Protein AF-A0A9N9T4J7-F1 (afdb_monomer)

Foldseek 3Di:
DDDDDPPPDDDWDDDPPDTDGDPDDPDPPDPPPDPDPDDDDPQQKFKKKKKFKAFQDPCLVVQLVVLCVVLVWDWPDKDWDQDPVDNRMIMIITITIGHPVSVVSSVVSNVVRTPDMDMDTPDPPPPPPPPPDPDPPDDDDDPDDDVPPPDDDD

Sequence (154 aa):
MSSGKPLLGLWLYRSGEDWSYKEDSPITLKTQTSSNEEHTKPEEKEKVSIIFSLKNQVGGLVRALQAFQDMGINVQRIESRPSETNENQADFIVDVESEPKKLEQLSILLKREVVTMVIGKYGTEESENDFPLPTPLSATASFGKLLSLLNVFI

Structure (mmCIF, N/CA/C/O backbone):
data_AF-A0A9N9T4J7-F1
#
_entry.id   AF-A0A9N9T4J7-F1
#
loop_
_atom_site.group_PDB
_atom_site.id
_atom_site.type_symbol
_atom_site.label_atom_id
_atom_site.label_alt_id
_atom_site.label_comp_id
_atom_site.label_asym_id
_atom_site.label_entity_id
_atom_site.label_seq_id
_atom_site.pdbx_PDB_ins_code
_atom_site.Cartn_x
_atom_site.Cartn_y
_atom_site.Cartn_z
_atom_site.occupancy
_atom_site.B_iso_or_equiv
_atom_site.auth_seq_id
_atom_site.auth_comp_id
_atom_site.auth_asym_id
_atom_site.auth_atom_id
_atom_site.pdbx_PDB_model_num
ATOM 1 N N . MET A 1 1 ? -38.902 -19.054 -10.050 1.00 39.28 1 MET A N 1
ATOM 2 C CA . MET A 1 1 ? -37.684 -19.249 -9.234 1.00 39.28 1 MET A CA 1
ATOM 3 C C . MET A 1 1 ? -36.517 -18.682 -10.030 1.00 39.28 1 MET A C 1
ATOM 5 O O . MET A 1 1 ? -35.956 -19.392 -10.848 1.00 39.28 1 MET A O 1
ATOM 9 N N . SER A 1 2 ? -36.245 -17.380 -9.911 1.00 36.38 2 SER A N 1
ATOM 10 C CA . SER A 1 2 ? -35.142 -16.732 -10.636 1.00 36.38 2 SER A CA 1
ATOM 11 C C . SER A 1 2 ? -34.011 -16.497 -9.643 1.00 36.38 2 SER A C 1
ATOM 13 O O . SER A 1 2 ? -34.142 -15.674 -8.741 1.00 36.38 2 SER A O 1
ATOM 15 N N . SER A 1 3 ? -32.957 -17.305 -9.737 1.00 52.47 3 SER A N 1
ATOM 16 C CA . SER A 1 3 ? -31.756 -17.164 -8.914 1.00 52.47 3 SER A CA 1
ATOM 17 C C . SER A 1 3 ? -30.895 -16.064 -9.533 1.00 52.47 3 SER A C 1
ATOM 19 O O . SER A 1 3 ? -30.198 -16.289 -10.520 1.00 52.47 3 SER A O 1
ATOM 21 N N . GLY A 1 4 ? -31.004 -14.850 -8.991 1.00 50.91 4 GLY A N 1
ATOM 22 C CA . GLY A 1 4 ? -30.115 -13.745 -9.331 1.00 50.91 4 GLY A CA 1
ATOM 23 C C . GLY A 1 4 ? -28.720 -14.035 -8.793 1.00 50.91 4 GLY A C 1
ATOM 24 O O . GLY A 1 4 ? -28.477 -13.889 -7.597 1.00 50.91 4 GLY A O 1
ATOM 25 N N . LYS A 1 5 ? -27.810 -14.472 -9.665 1.00 59.19 5 LYS A N 1
ATOM 26 C CA . LYS A 1 5 ? -26.387 -14.559 -9.337 1.00 59.19 5 LYS A CA 1
ATOM 27 C C . LYS A 1 5 ? -25.781 -13.153 -9.464 1.00 59.19 5 LYS A C 1
ATOM 29 O O . LYS A 1 5 ? -25.878 -12.572 -10.546 1.00 59.19 5 LYS A O 1
ATOM 34 N N . PRO A 1 6 ? -25.201 -12.577 -8.397 1.00 46.94 6 PRO A N 1
ATOM 35 C CA . PRO A 1 6 ? -24.516 -11.294 -8.487 1.00 46.94 6 PRO A CA 1
ATOM 36 C C . PRO A 1 6 ? -23.272 -11.431 -9.377 1.00 46.94 6 PRO A C 1
ATOM 38 O O . PRO A 1 6 ? -22.475 -12.351 -9.203 1.00 46.94 6 PRO A O 1
ATOM 41 N N . LEU A 1 7 ? -23.127 -10.517 -10.340 1.00 48.84 7 LEU A N 1
ATOM 42 C CA . LEU A 1 7 ? -22.018 -10.425 -11.297 1.00 48.84 7 LEU A CA 1
ATOM 43 C C . LEU A 1 7 ? -20.735 -9.925 -10.610 1.00 48.84 7 LEU A C 1
ATOM 45 O O . LEU 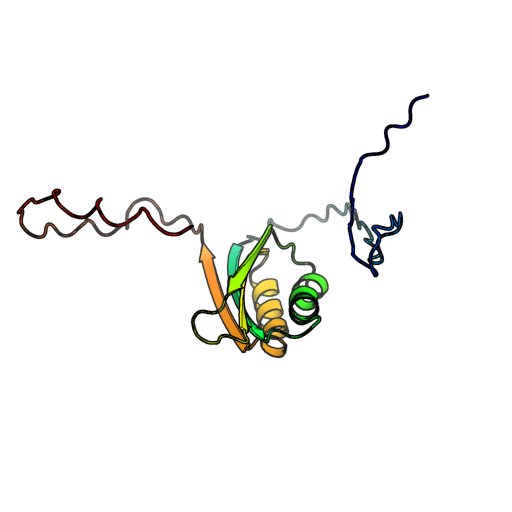A 1 7 ? -20.252 -8.828 -10.884 1.00 48.84 7 LEU A O 1
ATOM 49 N N . LEU A 1 8 ? -20.196 -10.705 -9.675 1.00 50.34 8 LEU A N 1
ATOM 50 C CA . LEU A 1 8 ? -18.890 -10.440 -9.083 1.00 50.34 8 LEU A CA 1
ATOM 51 C C . LEU A 1 8 ? -17.811 -11.178 -9.882 1.00 50.34 8 LEU A C 1
ATOM 53 O O . LEU A 1 8 ? -17.715 -12.398 -9.825 1.00 50.34 8 LEU A O 1
ATOM 57 N N . GLY A 1 9 ? -16.978 -10.403 -10.580 1.00 48.31 9 GLY A N 1
ATOM 58 C CA . GLY A 1 9 ? -15.627 -10.814 -10.968 1.00 48.31 9 GLY A CA 1
ATOM 59 C C . GLY A 1 9 ? -15.459 -11.324 -12.398 1.00 48.31 9 GLY A C 1
ATOM 60 O O . GLY A 1 9 ? -15.137 -12.489 -12.599 1.00 48.31 9 GLY A O 1
ATOM 61 N N . LEU A 1 10 ? -15.593 -10.442 -13.396 1.00 48.38 10 LEU A N 1
ATOM 62 C CA . LEU A 1 10 ? -15.086 -10.713 -14.745 1.00 48.38 10 LEU A CA 1
ATOM 63 C C . LEU A 1 10 ? -13.572 -10.443 -14.779 1.00 48.38 10 LEU A C 1
ATOM 65 O O . LEU A 1 10 ? -13.142 -9.292 -14.819 1.00 48.38 10 LEU A O 1
ATOM 69 N N . TRP A 1 11 ? -12.760 -11.498 -14.766 1.00 52.34 11 TRP A N 1
ATOM 70 C CA . TRP A 1 11 ? -11.318 -11.405 -14.996 1.00 52.34 11 TRP A CA 1
ATOM 71 C C . TRP A 1 11 ? -11.023 -11.744 -16.460 1.00 52.34 11 TRP A C 1
ATOM 73 O O . TRP A 1 11 ? -11.060 -12.910 -16.845 1.00 52.34 11 TRP A O 1
ATOM 83 N N . LEU A 1 12 ? -10.732 -10.739 -17.292 1.00 48.44 12 LEU A N 1
ATOM 84 C CA . LEU A 1 12 ? -10.160 -10.982 -18.619 1.00 48.44 12 LEU A CA 1
ATOM 85 C C . LEU A 1 12 ? -8.640 -11.129 -18.486 1.00 48.44 12 LEU A C 1
ATOM 87 O O . LEU A 1 12 ? -7.965 -10.210 -18.026 1.00 48.44 12 LEU A O 1
ATOM 91 N N . TYR A 1 13 ? -8.089 -12.254 -18.935 1.00 50.91 13 TYR A N 1
ATOM 92 C CA . TYR A 1 13 ? -6.650 -12.404 -19.137 1.00 50.91 13 TYR A CA 1
ATOM 93 C C . TYR A 1 13 ? -6.371 -12.922 -20.553 1.00 50.91 13 TYR A C 1
ATOM 95 O O . TYR A 1 13 ? -7.162 -13.671 -21.127 1.00 50.91 13 TYR A O 1
ATOM 103 N N . ARG A 1 14 ? -5.246 -12.495 -21.134 1.00 38.41 14 ARG A N 1
ATOM 104 C CA . ARG A 1 14 ? -4.842 -12.829 -22.505 1.00 38.41 14 ARG A CA 1
ATOM 105 C C . ARG A 1 14 ? -3.950 -14.069 -22.501 1.00 38.41 14 ARG A C 1
ATOM 107 O O . ARG A 1 14 ? -2.916 -14.078 -21.838 1.00 38.41 14 ARG A O 1
ATOM 114 N N . SER A 1 15 ? -4.320 -15.093 -23.265 1.00 42.47 15 SER A N 1
ATOM 115 C CA . SER A 1 15 ? -3.451 -16.230 -23.576 1.00 42.47 15 SER A CA 1
ATOM 116 C C . SER A 1 15 ? -3.491 -16.463 -25.086 1.00 42.47 15 SER A C 1
ATOM 118 O O . SER A 1 15 ? -4.457 -17.005 -25.606 1.00 42.47 15 SER A O 1
ATOM 120 N N . GLY A 1 16 ? -2.461 -15.988 -25.795 1.00 68.44 16 GLY A N 1
ATOM 121 C CA . GLY A 1 16 ? -2.377 -16.061 -27.260 1.00 68.44 16 GLY A CA 1
ATOM 122 C C . GLY A 1 16 ? -3.155 -14.964 -28.006 1.00 68.44 16 GLY A C 1
ATOM 123 O O . GLY A 1 16 ? -3.203 -13.808 -27.564 1.00 68.44 16 GLY A O 1
ATOM 124 N N . GLU A 1 17 ? -3.711 -15.333 -29.164 1.00 54.50 17 GLU A N 1
ATOM 125 C CA . GLU A 1 17 ? -4.467 -14.468 -30.089 1.00 54.50 17 GLU A CA 1
ATOM 126 C C . GLU A 1 17 ? -5.980 -14.395 -29.777 1.00 54.50 17 GLU A C 1
ATOM 128 O O . GLU A 1 17 ? -6.663 -13.550 -30.347 1.00 54.50 17 GLU A O 1
ATOM 133 N N . ASP A 1 18 ? -6.497 -15.209 -28.846 1.00 42.69 18 ASP A N 1
ATOM 134 C CA . ASP A 1 18 ? -7.933 -15.309 -28.542 1.00 42.69 18 ASP A CA 1
ATOM 135 C C . ASP A 1 18 ? -8.260 -15.018 -27.066 1.00 42.69 18 ASP A C 1
ATOM 137 O O . ASP A 1 18 ? -7.479 -15.281 -26.147 1.00 42.69 18 ASP A O 1
ATOM 141 N N . TRP A 1 19 ? -9.459 -14.481 -26.828 1.00 41.78 19 TRP A N 1
ATOM 142 C CA . TRP A 1 19 ? -9.999 -14.246 -25.487 1.00 41.78 19 TRP A CA 1
ATOM 143 C C . TRP A 1 19 ? -10.714 -15.504 -24.966 1.00 41.78 19 TRP A C 1
ATOM 145 O O . TRP A 1 19 ? -11.712 -15.929 -25.543 1.00 41.78 19 TRP A O 1
ATOM 155 N N . SER A 1 20 ? -10.250 -16.083 -23.851 1.00 49.72 20 SER A N 1
ATOM 156 C CA . SER A 1 20 ? -10.891 -17.243 -23.200 1.00 49.72 20 SER A CA 1
ATOM 157 C C . SER A 1 20 ? -11.496 -16.881 -21.838 1.00 49.72 20 SER A C 1
ATOM 159 O O . SER A 1 20 ? -10.810 -16.276 -21.014 1.00 49.72 20 SER A O 1
ATOM 161 N N . TYR A 1 21 ? -12.741 -17.295 -21.575 1.00 51.28 21 TYR A N 1
ATOM 162 C CA . TYR A 1 21 ? -13.404 -17.154 -20.272 1.00 51.28 21 TYR A CA 1
ATOM 163 C C . TYR A 1 21 ? -12.953 -18.267 -19.311 1.00 51.28 21 TYR A C 1
ATOM 165 O O . TYR A 1 21 ? -12.828 -19.424 -19.714 1.00 51.28 21 TYR A O 1
ATOM 173 N N . LYS A 1 22 ? -12.726 -17.947 -18.034 1.00 50.16 22 LYS A N 1
ATOM 174 C CA . LYS A 1 22 ? -12.639 -18.947 -16.959 1.00 50.16 22 LYS A CA 1
ATOM 175 C C . LYS A 1 22 ? -13.453 -18.472 -15.767 1.00 50.16 22 LYS A C 1
ATOM 177 O O . LYS A 1 22 ? -13.308 -17.334 -15.338 1.00 50.16 22 LYS A O 1
ATOM 182 N N . GLU A 1 23 ? -14.324 -19.351 -15.285 1.00 49.81 23 GLU A N 1
ATOM 183 C CA . GLU A 1 23 ? -15.287 -19.080 -14.210 1.00 49.81 23 GLU A CA 1
ATOM 184 C C . GLU A 1 23 ? -14.652 -19.068 -12.812 1.00 49.81 23 GLU A C 1
ATOM 186 O O . GLU A 1 23 ? -15.240 -18.517 -11.886 1.00 49.81 23 GLU A O 1
ATOM 191 N N . ASP A 1 24 ? -13.430 -19.589 -12.663 1.00 44.53 24 ASP A N 1
ATOM 192 C CA . ASP A 1 24 ? -12.807 -19.759 -11.353 1.00 44.53 24 ASP A CA 1
ATOM 193 C C . ASP A 1 24 ? -11.624 -18.807 -11.142 1.00 44.53 24 ASP A C 1
ATOM 195 O O . ASP A 1 24 ? -10.617 -18.835 -11.856 1.00 44.53 24 ASP A O 1
ATOM 199 N N . SER A 1 25 ? -11.747 -17.971 -10.109 1.00 46.94 25 SER A N 1
ATOM 200 C CA . SER A 1 25 ? -10.667 -17.124 -9.608 1.00 46.94 25 SER A CA 1
ATOM 201 C C . SER A 1 25 ? -9.581 -18.005 -8.964 1.00 46.94 25 SER A C 1
ATOM 203 O O . SER A 1 25 ? -9.898 -18.784 -8.064 1.00 46.94 25 SER A O 1
ATOM 205 N N . PRO A 1 26 ? -8.292 -17.890 -9.344 1.00 52.69 26 PRO A N 1
ATOM 206 C CA . PRO A 1 26 ? -7.211 -18.680 -8.739 1.00 52.69 26 PRO A CA 1
ATOM 207 C C . PRO A 1 26 ? -6.939 -18.318 -7.268 1.00 52.69 26 PRO A C 1
ATOM 209 O O . PRO A 1 26 ? -6.169 -18.997 -6.592 1.00 52.69 26 PRO A O 1
ATOM 212 N N . ILE A 1 27 ? -7.566 -17.256 -6.755 1.00 50.12 27 ILE A N 1
ATOM 213 C CA . ILE A 1 27 ? -7.436 -16.809 -5.371 1.00 50.12 27 ILE A CA 1
ATOM 214 C C . ILE A 1 27 ? -8.667 -17.287 -4.598 1.00 50.12 27 ILE A C 1
ATOM 216 O O . ILE A 1 27 ? -9.776 -16.795 -4.799 1.00 50.12 27 ILE A O 1
ATOM 220 N N . THR A 1 28 ? -8.471 -18.241 -3.685 1.00 42.34 28 THR A N 1
ATOM 221 C CA . THR A 1 28 ? -9.522 -18.674 -2.754 1.00 42.34 28 THR A CA 1
ATOM 222 C C . THR A 1 28 ? -9.781 -17.560 -1.734 1.00 42.34 28 THR A C 1
ATOM 224 O O . THR A 1 28 ? -9.105 -17.477 -0.709 1.00 42.34 28 THR A O 1
ATOM 227 N N . LEU A 1 29 ? -10.753 -16.685 -2.001 1.00 47.53 29 LEU A N 1
ATOM 228 C CA . LEU A 1 29 ? -11.251 -15.715 -1.023 1.00 47.53 29 LEU A CA 1
ATOM 229 C C . LEU A 1 29 ? -12.073 -16.457 0.042 1.00 47.53 29 LEU A C 1
ATOM 231 O O . LEU A 1 29 ? -13.251 -16.747 -0.149 1.00 47.53 29 LEU A O 1
ATOM 235 N N . LYS A 1 30 ? -11.451 -16.785 1.178 1.00 42.06 30 LYS A N 1
ATOM 236 C CA . LYS A 1 30 ? -12.189 -17.189 2.380 1.00 42.06 30 LYS A CA 1
ATOM 237 C C . LYS A 1 30 ? -12.791 -15.938 3.015 1.00 42.06 30 LYS A C 1
ATOM 239 O O . LYS A 1 30 ? -12.107 -15.219 3.736 1.00 42.06 30 LYS A O 1
ATOM 244 N N . 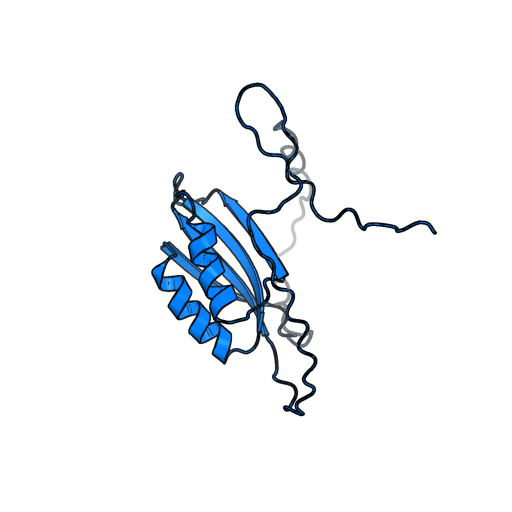THR A 1 31 ? -14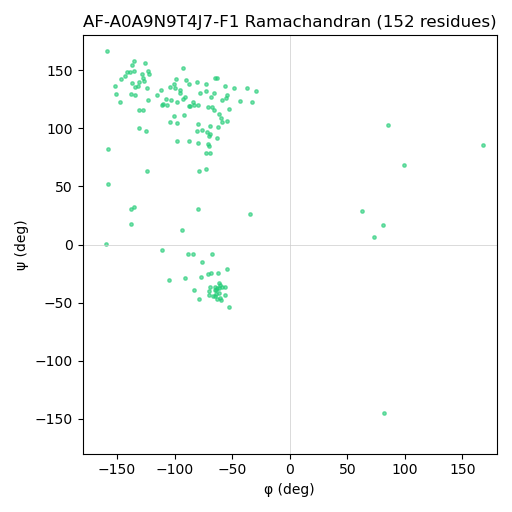.068 -15.681 2.754 1.00 39.22 31 THR A N 1
ATOM 245 C CA . THR A 1 31 ? -14.869 -14.729 3.530 1.00 39.22 31 THR A CA 1
ATOM 246 C C . THR A 1 31 ? -14.957 -15.231 4.971 1.00 39.22 31 THR A C 1
ATOM 248 O O . THR A 1 31 ? -15.717 -16.149 5.270 1.00 39.22 31 THR A O 1
ATOM 251 N N . GLN A 1 32 ? -14.160 -14.660 5.872 1.00 42.47 32 GLN A N 1
ATOM 252 C CA . GLN A 1 32 ? -14.367 -14.816 7.307 1.00 42.47 32 GLN A CA 1
ATOM 253 C C . GLN A 1 32 ? -15.330 -13.726 7.772 1.00 42.47 32 GLN A C 1
ATOM 255 O O . GLN A 1 32 ? -14.925 -12.630 8.148 1.00 42.47 32 GLN A O 1
ATOM 260 N N . THR A 1 33 ? -16.626 -14.024 7.729 1.00 41.31 33 THR A N 1
ATOM 261 C CA . THR A 1 33 ? -17.603 -13.318 8.560 1.00 41.31 33 THR A CA 1
ATOM 262 C C . THR A 1 33 ? -17.517 -13.930 9.953 1.00 41.31 33 THR A C 1
ATOM 264 O O . THR A 1 33 ? -18.210 -14.894 10.260 1.00 41.31 33 THR A O 1
ATOM 267 N N . SER A 1 34 ? -16.615 -13.411 10.781 1.00 38.94 34 SER A N 1
ATOM 268 C CA . SER A 1 34 ? -16.567 -13.740 12.205 1.00 38.94 34 SER A CA 1
ATOM 269 C C . SER A 1 34 ? -17.288 -12.635 12.965 1.00 38.94 34 SER A C 1
ATOM 271 O O . SER A 1 34 ? -16.687 -11.639 13.356 1.00 38.94 34 SER A O 1
ATOM 273 N N . SER A 1 35 ? -18.597 -12.799 13.144 1.00 41.31 35 SER A N 1
ATOM 274 C CA . SER A 1 35 ? -19.337 -12.095 14.187 1.00 41.31 35 SER A CA 1
ATOM 275 C C . SER A 1 35 ? -18.889 -12.656 15.537 1.00 41.31 35 SER A C 1
ATOM 277 O O . SER A 1 35 ? -19.391 -13.688 15.974 1.00 41.31 35 SER A O 1
ATOM 279 N N . ASN A 1 36 ? -17.920 -12.001 16.170 1.00 37.25 36 ASN A N 1
ATOM 280 C CA . ASN A 1 36 ? -17.692 -12.128 17.602 1.00 37.25 36 ASN A CA 1
ATOM 281 C C . ASN A 1 36 ? -17.744 -10.716 18.181 1.00 37.25 36 ASN A C 1
ATOM 283 O O . ASN A 1 36 ? -16.788 -9.950 18.087 1.00 37.25 36 ASN A O 1
ATOM 287 N N . GLU A 1 37 ? -18.908 -10.369 18.724 1.00 46.50 37 GLU A N 1
ATOM 288 C CA . GLU A 1 37 ? -19.056 -9.245 19.637 1.00 46.50 37 GLU A CA 1
ATOM 289 C C . GLU A 1 37 ? -18.379 -9.639 20.952 1.00 46.50 37 GLU A C 1
ATOM 291 O O . GLU A 1 37 ? -18.999 -10.194 21.856 1.00 46.50 37 GLU A O 1
ATOM 296 N N . GLU A 1 38 ? -17.073 -9.403 21.035 1.00 38.88 38 GLU A N 1
ATOM 297 C CA . GLU A 1 38 ? -16.379 -9.341 22.312 1.00 38.88 38 GLU A CA 1
ATOM 298 C C . GLU A 1 38 ? -16.252 -7.864 22.682 1.00 38.88 38 GLU A C 1
ATOM 300 O O . GLU A 1 38 ? -15.780 -7.038 21.903 1.00 38.88 38 GLU A O 1
ATOM 305 N N . HIS A 1 39 ? -16.780 -7.524 23.852 1.00 43.50 39 HIS A N 1
ATOM 306 C CA . HIS A 1 39 ? -16.888 -6.174 24.382 1.00 43.50 39 HIS A CA 1
ATOM 307 C C . HIS A 1 39 ? -15.490 -5.637 24.733 1.00 43.50 39 HIS A C 1
ATOM 309 O O . HIS A 1 39 ? -15.079 -5.648 25.892 1.00 43.50 39 HIS A O 1
ATOM 315 N N . THR A 1 40 ? -14.732 -5.193 23.733 1.00 44.91 40 THR A N 1
ATOM 316 C CA . THR A 1 40 ? -13.486 -4.452 23.920 1.00 44.91 40 THR A CA 1
ATOM 317 C C . THR A 1 40 ? -13.761 -2.964 23.737 1.00 44.91 40 THR A C 1
ATOM 319 O O . THR A 1 40 ? -14.491 -2.535 22.844 1.00 44.91 40 THR A O 1
ATOM 322 N N . LYS A 1 41 ? -13.219 -2.168 24.664 1.00 53.59 41 LYS A N 1
ATOM 323 C CA . LYS A 1 41 ? -13.168 -0.700 24.621 1.00 53.59 41 LYS A CA 1
ATOM 324 C C . LYS A 1 41 ? -12.921 -0.240 23.174 1.00 53.59 41 LYS A C 1
ATOM 326 O O . LYS A 1 41 ? -12.043 -0.838 22.559 1.00 53.59 41 LYS A O 1
ATOM 331 N N . PRO A 1 42 ? -13.635 0.772 22.637 1.00 57.31 42 PRO A N 1
ATOM 332 C CA . PRO A 1 42 ? -13.406 1.227 21.270 1.00 57.31 42 PRO A CA 1
ATOM 333 C C . PRO A 1 42 ? -11.928 1.577 21.126 1.00 57.31 42 PRO A C 1
ATOM 335 O O . PRO A 1 42 ? -11.446 2.537 21.726 1.00 57.31 42 PRO A O 1
ATOM 338 N N . GLU A 1 43 ? -11.190 0.717 20.431 1.00 64.62 43 GLU A N 1
ATOM 339 C CA . GLU A 1 43 ? -9.788 0.957 20.161 1.00 64.62 43 GLU A CA 1
ATOM 340 C C . GLU A 1 43 ? -9.742 2.095 19.150 1.00 64.62 43 GLU A C 1
ATOM 342 O O . GLU A 1 43 ? -10.325 1.995 18.068 1.00 64.62 43 GLU A O 1
ATOM 347 N N . GLU A 1 44 ? -9.128 3.209 19.542 1.00 82.50 44 GLU A N 1
ATOM 348 C CA . GLU A 1 44 ? -8.948 4.362 18.669 1.00 82.50 44 GLU A CA 1
ATOM 349 C C . GLU A 1 44 ? -8.126 3.916 17.456 1.00 82.50 44 GLU A C 1
ATOM 351 O O . GLU A 1 44 ? -6.942 3.581 17.560 1.00 82.50 44 GLU A O 1
ATOM 356 N N . LYS A 1 45 ? -8.795 3.835 16.303 1.00 88.44 45 LYS A N 1
ATOM 357 C CA . LYS A 1 45 ? -8.162 3.524 15.026 1.00 88.44 45 LYS A CA 1
ATOM 358 C C . LYS A 1 45 ? -7.665 4.813 14.401 1.00 88.44 45 LYS A C 1
ATOM 360 O O . LYS A 1 45 ? -8.362 5.824 14.397 1.00 88.44 45 LYS A O 1
ATOM 365 N N . GLU A 1 46 ? -6.470 4.757 13.837 1.00 91.00 46 GLU A N 1
ATOM 366 C CA . GLU A 1 46 ? -5.860 5.893 13.163 1.00 91.00 46 GLU A CA 1
ATOM 367 C C . GLU A 1 46 ? -5.947 5.706 11.653 1.00 91.00 46 GLU A C 1
ATOM 369 O O . GLU A 1 46 ? -5.644 4.626 11.139 1.00 91.00 46 GLU A O 1
ATOM 374 N N . LYS A 1 47 ? -6.321 6.774 10.943 1.00 93.62 47 LYS A N 1
ATOM 375 C CA . LYS A 1 47 ? -6.243 6.834 9.482 1.00 93.62 47 LYS A CA 1
ATOM 376 C C . LYS A 1 47 ? -4.830 7.216 9.072 1.00 93.62 47 LYS A C 1
ATOM 378 O O . LYS A 1 47 ? -4.310 8.269 9.451 1.00 93.62 47 LYS A O 1
ATOM 383 N N . VAL A 1 48 ? -4.199 6.331 8.315 1.00 95.19 48 VAL A N 1
ATOM 384 C CA . VAL A 1 48 ? -2.788 6.431 7.960 1.00 95.19 48 VAL A CA 1
ATOM 385 C C . VAL A 1 48 ? -2.613 6.159 6.477 1.00 95.19 48 VAL A C 1
ATOM 387 O O . VAL A 1 48 ? -3.175 5.208 5.942 1.00 95.19 48 VAL A O 1
ATOM 390 N N . SER A 1 49 ? -1.803 6.988 5.832 1.00 96.75 49 SER A N 1
ATOM 391 C CA . SER A 1 49 ? -1.323 6.782 4.474 1.00 96.75 49 SER A CA 1
ATOM 392 C C . SER A 1 49 ? 0.125 6.304 4.527 1.00 96.75 49 SER A C 1
ATOM 394 O O . SER A 1 49 ? 0.989 6.931 5.147 1.00 96.75 49 SER A O 1
ATOM 396 N N . ILE A 1 50 ? 0.388 5.161 3.909 1.00 96.75 50 ILE A N 1
ATOM 397 C CA . ILE A 1 50 ? 1.710 4.555 3.804 1.00 96.75 50 ILE A CA 1
ATOM 398 C C . ILE A 1 50 ? 2.142 4.671 2.350 1.00 96.75 50 ILE A C 1
ATOM 400 O O . ILE A 1 50 ? 1.484 4.140 1.458 1.00 96.75 50 ILE A O 1
ATOM 404 N N . ILE A 1 51 ? 3.264 5.340 2.117 1.00 96.88 51 ILE A N 1
ATOM 405 C CA . ILE A 1 51 ? 3.879 5.450 0.799 1.00 96.88 51 ILE A CA 1
ATOM 406 C C . ILE A 1 51 ? 5.125 4.577 0.791 1.00 96.88 51 ILE A C 1
ATOM 408 O O . ILE A 1 51 ? 5.988 4.743 1.652 1.00 96.88 51 ILE A O 1
ATOM 412 N N . PHE A 1 52 ? 5.244 3.652 -0.156 1.00 97.31 52 PHE A N 1
ATOM 413 C CA . PHE A 1 52 ? 6.442 2.828 -0.297 1.00 97.31 52 PHE A CA 1
ATOM 414 C C . PHE A 1 52 ? 6.816 2.587 -1.755 1.00 97.31 52 PHE A C 1
ATOM 416 O O . PHE A 1 52 ? 5.948 2.466 -2.618 1.00 97.31 52 PHE A O 1
ATOM 423 N N . SER A 1 53 ? 8.114 2.460 -2.020 1.00 97.12 53 SER A N 1
ATOM 424 C CA . SER A 1 53 ? 8.630 2.145 -3.353 1.00 97.12 53 SER A CA 1
ATOM 425 C C . SER A 1 53 ? 8.983 0.664 -3.465 1.00 97.12 53 SER A C 1
ATOM 427 O O . SER A 1 53 ? 9.608 0.080 -2.574 1.00 97.12 53 SER A O 1
ATOM 429 N N . LEU A 1 54 ? 8.633 0.053 -4.594 1.00 96.88 54 LEU A N 1
ATOM 430 C CA . LEU A 1 54 ? 9.004 -1.316 -4.951 1.00 96.88 54 LEU A CA 1
ATOM 431 C C . LEU A 1 54 ? 9.770 -1.333 -6.268 1.00 96.88 54 LEU A C 1
ATOM 433 O O . LEU A 1 54 ? 9.463 -0.583 -7.190 1.00 96.88 54 LEU A O 1
ATOM 437 N N . LYS A 1 55 ? 10.719 -2.264 -6.393 1.00 95.38 55 LYS A N 1
ATOM 438 C CA . LYS A 1 55 ? 11.297 -2.614 -7.696 1.00 95.38 55 LYS A CA 1
ATOM 439 C C . LYS A 1 55 ? 10.217 -3.228 -8.581 1.00 95.38 55 LYS A C 1
ATOM 441 O O . LYS A 1 55 ? 9.393 -4.010 -8.101 1.00 95.38 55 LYS A O 1
ATOM 446 N N . ASN A 1 56 ? 10.261 -2.928 -9.875 1.00 92.00 56 ASN A N 1
ATOM 447 C CA . ASN A 1 56 ? 9.360 -3.512 -10.858 1.00 92.00 56 ASN A CA 1
ATOM 448 C C . ASN A 1 56 ? 9.726 -4.983 -11.122 1.00 92.00 56 ASN A C 1
ATOM 450 O O . ASN A 1 56 ? 10.403 -5.326 -12.090 1.00 92.00 56 ASN A O 1
ATOM 454 N N . GLN A 1 57 ? 9.318 -5.854 -10.201 1.00 93.50 57 GLN A N 1
ATOM 455 C CA . GLN A 1 57 ? 9.514 -7.295 -10.264 1.00 93.50 57 GLN A CA 1
ATOM 456 C C . GLN A 1 57 ? 8.186 -8.018 -10.069 1.00 93.50 57 GLN A C 1
ATOM 458 O O . GLN A 1 57 ? 7.347 -7.617 -9.256 1.00 93.50 57 GLN A O 1
ATOM 463 N N . VAL A 1 58 ? 8.012 -9.126 -10.789 1.00 95.31 58 VAL A N 1
ATOM 464 C CA . VAL A 1 58 ? 6.798 -9.943 -10.708 1.00 95.31 58 VAL A CA 1
ATOM 465 C C . VAL A 1 58 ? 6.538 -10.350 -9.252 1.00 95.31 58 VAL A C 1
ATOM 467 O O . VAL A 1 58 ? 7.425 -10.818 -8.531 1.00 95.31 58 VAL A O 1
ATOM 470 N N . GLY A 1 59 ? 5.309 -10.108 -8.794 1.00 94.75 59 GLY A N 1
ATOM 471 C CA . GLY A 1 59 ? 4.878 -10.411 -7.429 1.00 94.75 59 GLY A CA 1
ATOM 472 C C . GLY A 1 59 ? 5.428 -9.483 -6.337 1.00 94.75 59 GLY A C 1
ATOM 473 O O . GLY A 1 59 ? 5.174 -9.756 -5.170 1.00 94.75 59 GLY A O 1
ATOM 4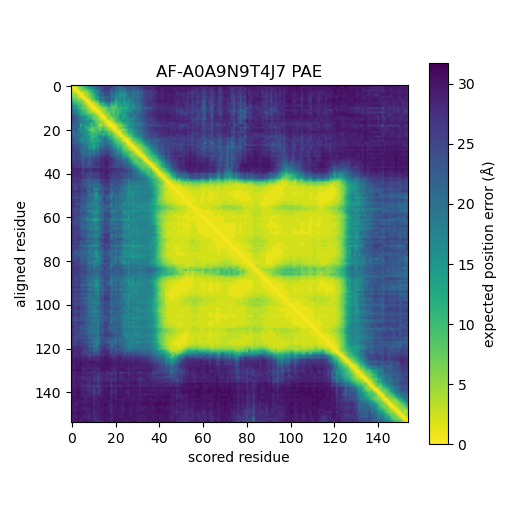74 N N . GLY A 1 60 ? 6.144 -8.399 -6.671 1.00 95.31 60 GLY A N 1
ATOM 475 C CA . GLY A 1 60 ? 6.595 -7.389 -5.698 1.00 95.31 60 GLY A CA 1
ATOM 476 C C . GLY A 1 60 ? 5.461 -6.852 -4.837 1.00 95.31 60 GLY A C 1
ATOM 477 O O . GLY A 1 60 ? 5.494 -6.966 -3.615 1.00 95.31 60 GLY A O 1
ATOM 478 N N . LEU A 1 61 ? 4.407 -6.364 -5.489 1.00 96.75 61 LEU A N 1
ATOM 479 C CA . LEU A 1 61 ? 3.246 -5.848 -4.775 1.00 96.75 61 LEU A CA 1
ATOM 480 C C . LEU A 1 61 ? 2.535 -6.929 -3.951 1.00 96.75 61 LEU A C 1
ATOM 482 O O . LEU A 1 61 ? 2.110 -6.662 -2.836 1.00 96.75 61 LEU A O 1
ATOM 486 N N . VAL A 1 62 ? 2.452 -8.160 -4.464 1.00 96.94 62 VAL A N 1
ATOM 487 C CA . VAL A 1 62 ? 1.824 -9.282 -3.746 1.00 96.94 62 VAL A CA 1
ATOM 488 C C . VAL A 1 62 ? 2.550 -9.559 -2.429 1.00 96.94 62 VAL A C 1
ATOM 490 O O . VAL A 1 62 ? 1.904 -9.675 -1.394 1.00 96.94 62 VAL A O 1
ATOM 493 N N . ARG A 1 63 ? 3.889 -9.605 -2.441 1.00 96.69 63 ARG A N 1
ATOM 494 C CA . ARG A 1 63 ? 4.680 -9.817 -1.219 1.00 96.69 63 ARG A CA 1
ATOM 495 C C . ARG A 1 63 ? 4.540 -8.663 -0.226 1.00 96.69 63 ARG A C 1
ATOM 497 O O . ARG A 1 63 ? 4.467 -8.916 0.971 1.00 96.69 63 ARG A O 1
ATOM 504 N N . ALA A 1 64 ? 4.444 -7.422 -0.705 1.00 97.00 64 ALA A N 1
ATOM 505 C CA . ALA A 1 64 ? 4.193 -6.275 0.165 1.00 97.00 64 ALA A CA 1
ATOM 506 C C . ALA A 1 64 ? 2.790 -6.342 0.796 1.00 97.00 64 ALA A C 1
ATOM 508 O O . ALA A 1 64 ? 2.644 -6.159 2.002 1.00 97.00 64 ALA A O 1
ATOM 509 N N . LEU A 1 65 ? 1.764 -6.675 0.006 1.00 97.31 65 LEU A N 1
ATOM 510 C CA . LEU A 1 65 ? 0.385 -6.801 0.488 1.00 97.31 65 LEU A CA 1
ATOM 511 C C . LEU A 1 65 ? 0.176 -7.988 1.433 1.00 97.31 65 LEU A C 1
ATOM 513 O O . LEU A 1 65 ? -0.697 -7.921 2.298 1.00 97.31 65 LEU A O 1
ATOM 517 N N . GLN A 1 66 ? 1.017 -9.022 1.349 1.00 97.19 66 GLN A N 1
ATOM 518 C CA . GLN A 1 66 ? 1.018 -10.123 2.312 1.00 97.19 66 GLN A CA 1
ATOM 519 C C . GLN A 1 66 ? 1.201 -9.619 3.750 1.00 97.19 66 GLN A C 1
ATOM 521 O O . GLN A 1 66 ? 0.539 -10.115 4.652 1.00 97.19 66 GLN A O 1
ATOM 526 N N . ALA A 1 67 ? 2.015 -8.579 3.968 1.00 96.69 67 ALA A N 1
ATOM 527 C CA . ALA A 1 67 ? 2.215 -8.007 5.299 1.00 96.69 67 ALA A CA 1
ATOM 528 C C . ALA A 1 67 ? 0.916 -7.444 5.904 1.00 96.69 67 ALA A C 1
ATOM 530 O O . ALA A 1 67 ? 0.675 -7.584 7.100 1.00 96.69 67 ALA A O 1
ATOM 531 N N . PHE A 1 68 ? 0.057 -6.838 5.080 1.00 97.12 68 PHE A N 1
ATOM 532 C CA . PHE A 1 68 ? -1.250 -6.343 5.518 1.00 97.12 68 PHE A CA 1
ATOM 533 C C . PHE A 1 68 ? -2.199 -7.503 5.826 1.00 97.12 68 PHE A C 1
ATOM 535 O O . PHE A 1 68 ? -2.908 -7.464 6.832 1.00 97.12 68 PHE A O 1
ATOM 542 N N . GLN A 1 69 ? -2.168 -8.555 5.001 1.00 95.94 69 GLN A N 1
ATOM 543 C CA . GLN A 1 69 ? -2.958 -9.765 5.215 1.00 95.94 69 GLN A CA 1
ATOM 544 C C . GLN A 1 69 ? -2.570 -10.483 6.514 1.00 95.94 69 GLN A C 1
ATOM 546 O O . GLN A 1 69 ? -3.453 -10.821 7.299 1.00 95.94 69 GLN A O 1
ATOM 551 N N . ASP A 1 70 ? -1.274 -10.675 6.760 1.00 94.19 70 ASP A N 1
ATOM 552 C CA . ASP A 1 70 ? -0.749 -11.349 7.954 1.00 94.19 70 ASP A CA 1
ATOM 553 C C . ASP A 1 70 ? -1.136 -10.602 9.242 1.00 94.19 70 ASP A C 1
ATOM 555 O O . ASP A 1 70 ? -1.397 -11.217 10.274 1.00 94.19 70 ASP A O 1
ATOM 559 N N . MET A 1 71 ? -1.225 -9.271 9.163 1.00 94.19 71 MET A N 1
ATOM 560 C CA . MET A 1 71 ? -1.661 -8.398 10.256 1.00 94.19 71 MET A CA 1
ATOM 561 C C . MET A 1 71 ? -3.187 -8.260 10.380 1.00 94.19 71 MET A C 1
ATOM 563 O O . MET A 1 71 ? -3.666 -7.644 11.335 1.00 94.19 71 MET A O 1
ATOM 567 N N . GLY A 1 72 ? -3.961 -8.787 9.425 1.00 94.62 72 GLY A N 1
ATOM 568 C CA . GLY A 1 72 ? -5.414 -8.609 9.368 1.00 94.62 72 GLY A CA 1
ATOM 569 C C . GLY A 1 72 ? -5.848 -7.149 9.178 1.00 94.62 72 GLY A C 1
ATOM 570 O O . GLY A 1 72 ? -6.911 -6.760 9.659 1.00 94.62 72 GLY A O 1
ATOM 571 N N . ILE A 1 73 ? -5.024 -6.326 8.518 1.00 95.56 73 ILE A N 1
ATOM 572 C CA . ILE A 1 73 ? -5.300 -4.904 8.275 1.00 95.56 73 ILE A CA 1
ATOM 573 C C . ILE A 1 73 ? -6.021 -4.746 6.937 1.00 95.56 73 ILE A C 1
ATOM 575 O O . ILE A 1 73 ? -5.539 -5.195 5.897 1.00 95.56 73 ILE A O 1
ATOM 579 N N . ASN A 1 74 ? -7.164 -4.058 6.954 1.00 95.25 74 ASN A N 1
ATOM 580 C CA . ASN A 1 74 ? -7.899 -3.735 5.738 1.00 95.25 74 ASN A CA 1
ATOM 581 C C . ASN A 1 74 ? -7.257 -2.551 4.997 1.00 95.25 74 ASN A C 1
ATOM 583 O O . ASN A 1 74 ? -7.027 -1.493 5.586 1.00 95.25 74 ASN A O 1
ATOM 587 N N . VAL A 1 75 ? -7.033 -2.716 3.694 1.00 96.56 75 VAL A N 1
ATOM 588 C CA . VAL A 1 75 ? -6.592 -1.641 2.796 1.00 96.56 75 VAL A CA 1
ATOM 589 C C . VAL A 1 75 ? -7.821 -0.908 2.264 1.00 96.56 75 VAL A C 1
ATOM 591 O O . VAL A 1 75 ? -8.660 -1.514 1.603 1.00 96.56 75 VAL A O 1
ATOM 594 N N . GLN A 1 76 ? -7.940 0.391 2.549 1.00 96.00 76 GLN A N 1
ATOM 595 C CA . GLN A 1 76 ? -9.062 1.211 2.069 1.00 96.00 76 GLN A CA 1
ATOM 596 C C . GLN A 1 76 ? -8.837 1.707 0.645 1.00 96.00 76 GLN A C 1
ATOM 598 O O . GLN A 1 76 ? -9.766 1.754 -0.160 1.00 96.00 76 GLN A O 1
ATOM 603 N N . ARG A 1 77 ? -7.594 2.078 0.336 1.00 96.88 77 ARG A N 1
ATOM 604 C CA . ARG A 1 77 ? -7.193 2.570 -0.978 1.00 96.88 77 ARG A CA 1
ATOM 605 C C . ARG A 1 77 ? -5.776 2.133 -1.271 1.00 96.88 77 ARG A C 1
ATOM 607 O O . ARG A 1 77 ? -4.927 2.132 -0.385 1.00 96.88 77 ARG A O 1
ATOM 614 N N . ILE A 1 78 ? -5.537 1.796 -2.529 1.00 97.62 78 ILE A N 1
ATOM 615 C CA . ILE A 1 78 ? -4.206 1.552 -3.057 1.00 97.62 78 ILE A CA 1
ATOM 616 C C . ILE A 1 78 ? -4.081 2.195 -4.429 1.00 97.62 78 ILE A C 1
ATOM 618 O O . ILE A 1 78 ? -4.925 1.989 -5.300 1.00 97.62 78 ILE A O 1
ATOM 622 N N . GLU A 1 79 ? -3.018 2.963 -4.620 1.00 97.31 79 GLU A N 1
ATOM 623 C CA . GLU A 1 79 ? -2.686 3.588 -5.894 1.00 97.31 79 GLU A CA 1
ATOM 624 C C . GLU A 1 79 ? -1.225 3.349 -6.233 1.00 97.31 79 GLU A C 1
ATOM 626 O O . GLU A 1 79 ? -0.355 3.514 -5.382 1.00 97.31 79 GLU A O 1
ATOM 631 N N . SER A 1 80 ? -0.956 3.000 -7.488 1.00 96.50 80 SER A N 1
ATOM 632 C CA . SER A 1 80 ? 0.396 2.930 -8.035 1.00 96.50 80 SER A CA 1
ATOM 633 C C . SER A 1 80 ? 0.717 4.186 -8.831 1.00 96.50 80 SER A C 1
ATOM 635 O O . SER A 1 80 ? -0.128 4.663 -9.594 1.00 96.50 80 SER A O 1
ATOM 637 N N . ARG A 1 81 ? 1.958 4.659 -8.744 1.00 95.12 81 ARG A N 1
ATOM 638 C CA .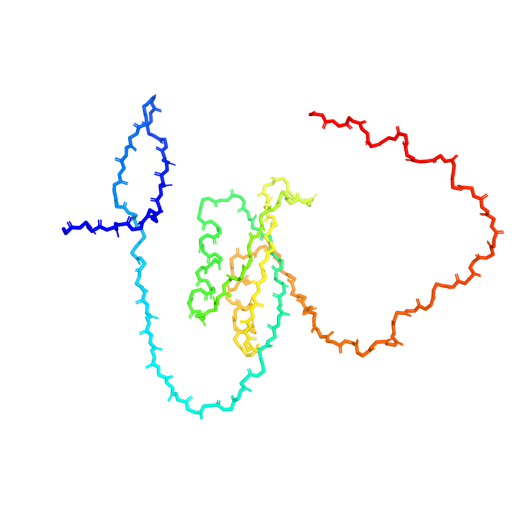 ARG A 1 81 ? 2.501 5.720 -9.594 1.00 95.12 81 ARG A CA 1
ATOM 639 C C . ARG A 1 81 ? 3.903 5.334 -10.079 1.00 95.12 81 ARG A C 1
ATOM 641 O O . ARG A 1 81 ? 4.609 4.614 -9.368 1.00 95.12 81 ARG A O 1
ATOM 648 N N . PRO A 1 82 ? 4.321 5.771 -11.280 1.00 93.00 82 PRO A N 1
ATOM 649 C CA . PRO A 1 82 ? 5.723 5.680 -11.676 1.00 93.00 82 PRO A CA 1
ATOM 650 C C . PRO A 1 82 ? 6.590 6.401 -10.642 1.00 93.00 82 PRO A C 1
ATOM 652 O O . PRO A 1 82 ? 6.216 7.486 -10.199 1.00 93.00 82 PRO A O 1
ATOM 655 N N . SER A 1 83 ? 7.717 5.809 -10.245 1.00 91.38 83 SER A N 1
ATOM 656 C CA . SER A 1 83 ? 8.610 6.479 -9.300 1.00 91.38 83 SER A CA 1
ATOM 657 C C . SER A 1 83 ? 9.344 7.631 -9.984 1.00 91.38 83 SER A C 1
ATOM 659 O O . SER A 1 83 ? 9.931 7.456 -11.052 1.00 91.38 83 SER A O 1
ATOM 661 N N . GLU A 1 84 ? 9.359 8.801 -9.347 1.00 86.31 84 GLU A N 1
ATOM 662 C CA . GLU A 1 84 ? 10.092 9.974 -9.850 1.00 86.31 84 GLU A CA 1
ATOM 663 C C . GLU A 1 84 ? 11.611 9.807 -9.718 1.00 86.31 84 GLU A C 1
ATOM 665 O O . GLU A 1 84 ? 12.383 10.419 -10.451 1.00 86.31 84 GLU A O 1
ATOM 670 N N . THR A 1 85 ? 12.053 8.975 -8.769 1.00 82.62 85 THR A N 1
ATOM 671 C CA . THR A 1 85 ? 13.479 8.825 -8.445 1.00 82.62 85 THR A CA 1
ATOM 672 C C . THR A 1 85 ? 14.149 7.722 -9.264 1.00 82.62 85 THR A C 1
ATOM 674 O O . THR A 1 85 ? 15.354 7.780 -9.496 1.00 82.62 85 THR A O 1
ATOM 677 N N . ASN A 1 86 ? 13.407 6.687 -9.677 1.00 89.44 86 ASN A N 1
ATOM 678 C CA . ASN A 1 86 ? 13.969 5.525 -10.369 1.00 89.44 86 ASN A CA 1
ATOM 679 C C . ASN A 1 86 ? 12.986 4.923 -11.385 1.00 89.44 86 ASN A C 1
ATOM 681 O O . ASN A 1 86 ? 11.941 4.410 -11.003 1.00 89.44 86 ASN A O 1
ATOM 685 N N . GLU A 1 87 ? 13.391 4.828 -12.652 1.00 89.75 87 GLU A N 1
ATOM 686 C CA . GLU A 1 87 ? 12.558 4.287 -13.747 1.00 89.75 87 GLU A CA 1
ATOM 687 C C . GLU A 1 87 ? 12.165 2.806 -13.566 1.00 89.75 87 GLU A C 1
ATOM 689 O O . GLU A 1 87 ? 11.140 2.355 -14.070 1.00 89.75 87 GLU A O 1
ATOM 694 N N . ASN A 1 88 ? 12.954 2.040 -12.803 1.00 93.19 88 ASN A N 1
ATOM 695 C CA . ASN A 1 88 ? 12.696 0.623 -12.513 1.00 93.19 88 ASN A CA 1
ATOM 696 C C . ASN A 1 88 ? 11.915 0.398 -11.207 1.00 93.19 88 ASN A C 1
ATOM 698 O O . ASN A 1 88 ? 11.880 -0.728 -10.697 1.00 93.19 88 ASN A O 1
ATOM 702 N N . GLN A 1 89 ? 11.342 1.451 -10.625 1.00 95.62 89 GLN A N 1
ATOM 703 C CA . GLN A 1 89 ? 10.560 1.382 -9.396 1.00 95.62 89 GLN A CA 1
ATOM 704 C C . GLN A 1 89 ? 9.172 1.991 -9.594 1.00 95.62 89 GLN A C 1
ATOM 706 O O . GLN A 1 89 ? 8.946 2.819 -10.475 1.00 95.62 89 GLN A O 1
ATOM 711 N N . ALA A 1 90 ? 8.242 1.568 -8.752 1.00 95.75 90 ALA A N 1
ATOM 712 C CA . ALA A 1 90 ? 6.918 2.155 -8.649 1.00 95.75 90 ALA A CA 1
ATOM 713 C C . ALA A 1 90 ? 6.653 2.532 -7.196 1.00 95.75 90 ALA A C 1
ATOM 715 O O . ALA A 1 90 ? 7.001 1.774 -6.283 1.00 95.75 90 ALA A O 1
ATOM 716 N N . ASP A 1 91 ? 6.017 3.681 -7.011 1.00 96.50 91 ASP A N 1
ATOM 717 C CA . ASP A 1 91 ? 5.591 4.171 -5.712 1.00 96.50 91 ASP A CA 1
ATOM 718 C C . ASP A 1 91 ? 4.135 3.764 -5.496 1.00 96.50 91 ASP A C 1
ATOM 720 O O . ASP A 1 91 ? 3.286 3.911 -6.379 1.00 96.50 91 ASP A O 1
ATOM 724 N N . PHE A 1 92 ? 3.848 3.227 -4.319 1.00 97.56 92 PHE A N 1
ATOM 725 C CA . PHE A 1 92 ? 2.518 2.813 -3.912 1.00 97.56 92 PHE A CA 1
ATOM 726 C C . PHE A 1 92 ? 2.065 3.660 -2.741 1.00 97.56 92 PHE A C 1
ATOM 728 O O . PHE A 1 92 ? 2.781 3.774 -1.751 1.00 97.56 92 PHE A O 1
ATOM 735 N N . ILE A 1 93 ? 0.871 4.226 -2.861 1.00 97.81 93 ILE A N 1
ATOM 736 C CA . ILE A 1 93 ? 0.199 4.979 -1.805 1.00 97.81 93 ILE A CA 1
ATOM 737 C C . ILE A 1 93 ? -0.929 4.094 -1.293 1.00 97.81 93 ILE A C 1
ATOM 739 O O . ILE A 1 93 ? -1.795 3.686 -2.072 1.00 97.81 93 ILE A O 1
ATOM 743 N N . VAL A 1 94 ? -0.894 3.765 -0.006 1.00 97.75 94 VAL A N 1
ATOM 744 C CA . VAL A 1 94 ? -1.820 2.827 0.626 1.00 97.75 94 VAL A CA 1
ATOM 745 C C . VAL A 1 94 ? -2.455 3.476 1.845 1.00 97.75 94 VAL A C 1
ATOM 747 O O . VAL A 1 94 ? -1.772 3.740 2.832 1.00 97.75 94 VAL A O 1
ATOM 750 N N . ASP A 1 95 ? -3.768 3.676 1.793 1.00 97.25 95 ASP A N 1
ATOM 751 C CA . ASP A 1 95 ? -4.529 4.207 2.920 1.00 97.25 95 ASP A CA 1
ATOM 752 C C . ASP A 1 95 ? -5.130 3.056 3.735 1.00 97.25 95 ASP A C 1
ATOM 754 O O . ASP A 1 95 ? -5.770 2.142 3.196 1.00 97.25 95 ASP A O 1
ATOM 758 N N . VAL A 1 96 ? -4.928 3.107 5.050 1.00 96.25 96 VAL A N 1
ATOM 759 C CA . VAL A 1 96 ? -5.397 2.117 6.025 1.00 96.25 96 VAL A CA 1
ATOM 760 C C . VAL A 1 96 ? -6.000 2.799 7.247 1.00 96.25 96 VAL A C 1
ATOM 762 O O . VAL A 1 96 ? -5.691 3.945 7.564 1.00 96.25 96 VAL A O 1
ATOM 765 N N . GLU A 1 97 ? -6.842 2.062 7.965 1.00 94.69 97 GLU A N 1
ATOM 766 C CA . GLU A 1 97 ? -7.324 2.461 9.287 1.00 94.69 97 GLU A CA 1
ATOM 767 C C . GLU A 1 97 ? -7.161 1.298 10.251 1.00 94.69 97 GLU A C 1
ATOM 769 O O . GLU A 1 97 ? -7.740 0.225 10.062 1.00 94.69 97 GLU A O 1
ATOM 774 N N . SER A 1 98 ? -6.312 1.491 11.254 1.00 94.06 98 SER A N 1
ATOM 775 C CA . SER A 1 98 ? -5.932 0.431 12.180 1.00 94.06 98 SER A CA 1
ATOM 776 C C . SER A 1 98 ? -5.401 1.006 13.489 1.00 94.06 98 SER A C 1
ATOM 778 O O . SER A 1 98 ? -5.079 2.185 13.593 1.00 94.06 98 SER A O 1
ATOM 780 N N . GLU A 1 99 ? -5.296 0.146 14.495 1.00 93.75 99 GLU A N 1
ATOM 781 C CA . GLU A 1 99 ? -4.658 0.451 15.773 1.00 93.75 99 GLU A CA 1
ATOM 782 C C . GLU A 1 99 ? -3.158 0.753 15.588 1.00 93.75 99 GLU A C 1
ATOM 784 O O . GLU A 1 99 ? -2.486 0.051 14.817 1.00 93.75 99 GLU A O 1
ATOM 789 N N . PRO A 1 100 ? -2.587 1.700 16.357 1.00 91.75 100 PRO A N 1
ATOM 790 C CA . PRO A 1 100 ? -1.182 2.098 16.234 1.00 91.75 100 PRO A CA 1
ATOM 791 C C . PRO A 1 100 ? -0.211 0.927 16.445 1.00 91.75 100 PRO A C 1
ATOM 793 O O . PRO A 1 100 ? 0.774 0.797 15.722 1.00 91.75 100 PRO A O 1
ATOM 796 N N . LYS A 1 101 ? -0.527 0.001 17.360 1.00 92.12 101 LYS A N 1
ATOM 797 C CA . LYS A 1 101 ? 0.295 -1.195 17.622 1.00 92.12 101 LYS A CA 1
ATOM 798 C C . LYS A 1 101 ? 0.422 -2.103 16.395 1.00 92.12 101 LYS A C 1
ATOM 800 O O . LYS A 1 101 ? 1.508 -2.596 16.098 1.00 92.12 101 LYS A O 1
ATOM 805 N N . LYS A 1 102 ? -0.677 -2.311 15.662 1.00 94.31 102 LYS A N 1
ATOM 806 C CA . LYS A 1 102 ? -0.678 -3.115 14.430 1.00 94.31 102 LYS A CA 1
ATOM 807 C C . LYS A 1 102 ? 0.085 -2.411 13.312 1.00 94.31 102 LYS A C 1
ATOM 809 O O . LYS A 1 102 ? 0.797 -3.069 12.558 1.00 94.31 102 LYS A O 1
ATOM 814 N N . LEU A 1 103 ? -0.015 -1.084 13.231 1.00 94.12 103 LEU A N 1
ATOM 815 C CA . LEU A 1 103 ? 0.720 -0.278 12.253 1.00 94.12 103 LEU A CA 1
ATOM 816 C C . LEU A 1 103 ? 2.238 -0.331 12.483 1.00 94.12 103 LEU A C 1
ATOM 818 O O . LEU A 1 103 ? 2.998 -0.454 11.521 1.00 94.12 103 LEU A O 1
ATOM 822 N N . GLU A 1 104 ? 2.690 -0.317 13.739 1.00 93.94 104 GLU A N 1
ATOM 823 C CA . GLU A 1 104 ? 4.108 -0.507 14.067 1.00 93.94 104 GLU A CA 1
ATOM 824 C C . GLU A 1 104 ? 4.622 -1.866 13.573 1.00 93.94 104 GLU A C 1
ATOM 826 O O . GLU A 1 104 ? 5.649 -1.929 12.892 1.00 93.94 104 GLU A O 1
ATOM 831 N N . GLN A 1 105 ? 3.883 -2.946 13.839 1.00 95.56 105 GLN A N 1
ATOM 832 C CA . GLN A 1 105 ? 4.243 -4.294 13.386 1.00 95.56 105 GLN A CA 1
ATOM 833 C C . GLN A 1 105 ? 4.227 -4.417 11.856 1.00 95.56 105 GLN A C 1
ATOM 835 O O . GLN A 1 105 ? 5.172 -4.951 11.270 1.00 95.56 105 GLN A O 1
ATOM 840 N N . LEU A 1 106 ? 3.213 -3.851 11.198 1.00 96.31 106 LEU A N 1
ATOM 841 C CA . LEU A 1 106 ? 3.128 -3.771 9.741 1.00 96.31 106 LEU A CA 1
ATOM 842 C C . LEU A 1 106 ? 4.357 -3.067 9.145 1.00 96.31 106 LEU A C 1
ATOM 844 O O . LEU A 1 106 ? 4.933 -3.552 8.171 1.00 96.31 106 LEU A O 1
ATOM 848 N N . SER A 1 107 ? 4.799 -1.960 9.750 1.00 95.38 107 SER A N 1
ATOM 849 C CA . SER A 1 107 ? 5.966 -1.211 9.274 1.00 95.38 107 SER A CA 1
ATOM 850 C C . SER A 1 107 ? 7.248 -2.056 9.289 1.00 95.38 107 SER A C 1
ATOM 852 O O . SER A 1 107 ? 8.090 -1.935 8.399 1.00 95.38 107 SER A O 1
ATOM 854 N N . ILE A 1 108 ? 7.393 -2.951 10.269 1.00 95.50 108 ILE A N 1
ATOM 855 C CA . ILE A 1 108 ? 8.540 -3.860 10.375 1.00 95.50 108 ILE A CA 1
ATOM 856 C C . ILE A 1 108 ? 8.490 -4.910 9.261 1.00 95.50 108 ILE A C 1
ATOM 858 O O . ILE A 1 108 ? 9.514 -5.183 8.633 1.00 95.50 108 ILE A O 1
ATOM 862 N N . LEU A 1 109 ? 7.310 -5.473 8.987 1.00 95.19 109 LEU A N 1
ATOM 863 C CA . LEU A 1 109 ? 7.125 -6.461 7.922 1.00 95.19 109 LEU A CA 1
ATOM 864 C C . LEU A 1 109 ? 7.376 -5.859 6.535 1.00 95.19 109 LEU A C 1
ATOM 866 O O . LEU A 1 109 ? 8.086 -6.461 5.728 1.00 95.19 109 LEU A O 1
ATOM 870 N N . LEU A 1 110 ? 6.855 -4.655 6.279 1.00 95.19 110 LEU A N 1
ATOM 871 C CA . LEU A 1 110 ? 7.012 -3.968 4.996 1.00 95.19 110 LEU A CA 1
ATOM 872 C C . LEU A 1 110 ? 8.464 -3.608 4.695 1.00 95.19 110 LEU A C 1
ATOM 874 O O . LEU A 1 110 ? 8.906 -3.809 3.566 1.00 95.19 110 LEU A O 1
ATOM 878 N N . LYS A 1 111 ? 9.238 -3.169 5.698 1.00 94.44 111 LYS A N 1
ATOM 879 C CA . LYS A 1 111 ? 10.668 -2.830 5.545 1.00 94.44 111 LYS A CA 1
ATOM 880 C C . LYS A 1 111 ? 11.522 -3.952 4.949 1.00 94.44 111 LYS A C 1
ATOM 882 O O . LYS A 1 111 ? 12.600 -3.670 4.440 1.00 94.44 111 LYS A O 1
ATOM 887 N N . ARG A 1 112 ? 11.078 -5.211 5.023 1.00 91.56 112 ARG A N 1
ATOM 888 C CA . ARG A 1 112 ? 11.786 -6.349 4.417 1.00 91.56 112 ARG A CA 1
ATOM 889 C C . ARG A 1 112 ? 11.587 -6.443 2.902 1.00 91.56 112 ARG A C 1
ATOM 891 O O . ARG A 1 112 ? 12.448 -6.995 2.226 1.00 91.56 112 ARG A O 1
ATOM 898 N N . GLU A 1 113 ? 10.465 -5.950 2.389 1.00 92.56 113 GLU A N 1
ATOM 899 C CA . GLU A 1 113 ? 10.086 -6.088 0.978 1.00 92.56 113 GLU A CA 1
ATOM 900 C C . GLU A 1 113 ? 10.268 -4.786 0.185 1.00 92.56 113 GLU A C 1
ATOM 902 O O . GLU A 1 113 ? 10.560 -4.827 -1.010 1.00 92.56 113 GLU A O 1
ATOM 907 N N . VAL A 1 114 ? 1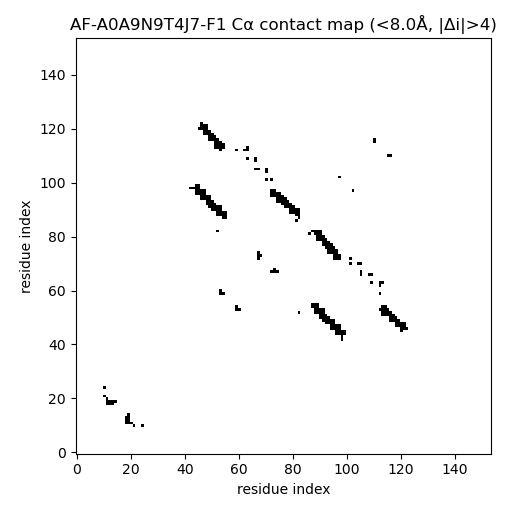0.110 -3.630 0.834 1.00 95.94 114 VAL A N 1
ATOM 908 C CA . VAL A 1 114 ? 10.100 -2.319 0.170 1.00 95.94 114 VAL A CA 1
ATOM 909 C C . VAL A 1 114 ? 11.480 -1.662 0.140 1.00 95.94 114 VAL A C 1
ATOM 911 O O . VAL A 1 114 ? 12.318 -1.888 1.010 1.00 95.94 114 VAL A O 1
ATOM 914 N N . VAL A 1 115 ? 11.717 -0.823 -0.870 1.00 95.38 115 VAL A N 1
ATOM 915 C CA . VAL A 1 115 ? 12.976 -0.076 -1.036 1.00 95.38 115 VAL A CA 1
ATOM 916 C C . VAL A 1 115 ? 13.008 1.135 -0.107 1.00 95.38 115 VAL A C 1
ATOM 918 O O . VAL A 1 115 ? 13.998 1.380 0.580 1.00 95.38 115 VAL A O 1
ATOM 921 N N . THR A 1 116 ? 11.913 1.887 -0.080 1.00 94.88 116 THR A N 1
ATOM 922 C CA . THR A 1 116 ? 11.707 3.062 0.769 1.00 94.88 116 THR A CA 1
ATOM 923 C C . THR A 1 116 ? 10.296 3.005 1.338 1.00 94.88 116 THR A C 1
ATOM 925 O O . THR A 1 116 ? 9.413 2.367 0.761 1.00 94.88 116 THR A O 1
ATOM 928 N N . MET A 1 117 ? 10.082 3.642 2.488 1.00 95.50 117 MET A N 1
ATOM 929 C CA . MET A 1 117 ? 8.763 3.723 3.105 1.00 95.50 117 MET A CA 1
ATOM 930 C C . MET A 1 117 ? 8.633 4.989 3.946 1.00 95.50 117 MET A C 1
ATOM 932 O O . MET A 1 117 ? 9.525 5.311 4.731 1.00 95.50 117 MET A O 1
ATOM 936 N N . VAL A 1 118 ? 7.493 5.658 3.811 1.00 94.31 118 VAL A N 1
ATOM 937 C CA . VAL A 1 118 ? 7.075 6.831 4.578 1.00 94.31 118 VAL A CA 1
ATOM 938 C C . VAL A 1 118 ? 5.659 6.589 5.090 1.00 94.31 118 VAL A C 1
ATOM 940 O O . VAL A 1 118 ? 4.824 6.030 4.384 1.00 94.31 118 VAL A O 1
ATOM 943 N N . ILE A 1 119 ? 5.389 6.992 6.329 1.00 94.25 119 ILE A N 1
ATOM 944 C CA . ILE A 1 119 ? 4.085 6.832 6.976 1.00 94.25 119 ILE A CA 1
ATOM 945 C C . ILE A 1 119 ? 3.608 8.217 7.410 1.00 94.25 119 ILE A C 1
ATOM 947 O 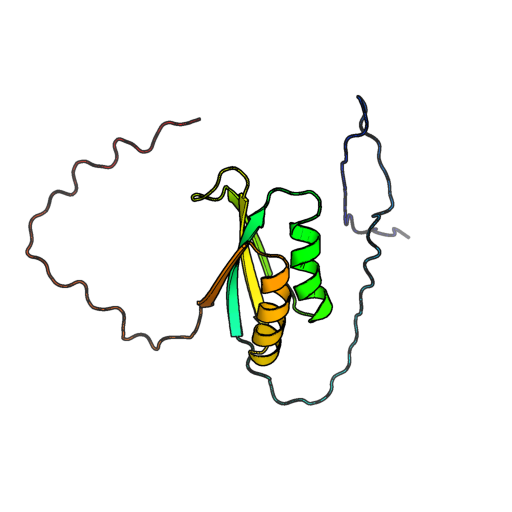O . ILE A 1 119 ? 4.318 8.905 8.142 1.00 94.25 119 ILE A O 1
ATOM 951 N N . GLY A 1 120 ? 2.419 8.617 6.962 1.00 91.19 120 GLY A N 1
ATOM 952 C CA . GLY A 1 120 ? 1.772 9.875 7.325 1.00 91.19 120 GLY A CA 1
ATOM 953 C C . GLY A 1 120 ? 0.386 9.631 7.912 1.00 91.19 120 GLY A C 1
ATOM 954 O O . GLY A 1 120 ? -0.394 8.852 7.370 1.00 91.19 120 GLY A O 1
ATOM 955 N N . LYS A 1 121 ? 0.065 10.298 9.020 1.00 90.19 121 LYS A N 1
ATOM 956 C CA . LYS A 1 121 ? -1.292 10.307 9.583 1.00 90.19 121 LYS A CA 1
ATOM 957 C C . LYS A 1 121 ? -2.063 11.480 8.984 1.00 90.19 121 LYS A C 1
ATOM 959 O O . LYS A 1 121 ? -1.483 12.547 8.796 1.00 90.19 121 LYS A O 1
ATOM 964 N N . TYR A 1 122 ? -3.343 11.296 8.684 1.00 76.00 122 TYR A N 1
ATOM 965 C CA . TYR A 1 122 ? -4.198 12.374 8.187 1.00 76.00 122 TYR A CA 1
ATOM 966 C C . TYR A 1 122 ? -5.580 12.289 8.834 1.00 76.00 122 TYR A C 1
ATOM 968 O O . TYR A 1 122 ? -6.053 11.205 9.170 1.00 76.00 122 TYR A O 1
ATOM 976 N N . GLY A 1 123 ? -6.231 13.436 9.028 1.00 66.38 123 GLY A N 1
ATOM 977 C CA . GLY A 1 123 ? -7.526 13.487 9.709 1.00 66.38 123 GLY A CA 1
ATOM 978 C C . GLY A 1 123 ? -7.442 13.445 11.235 1.00 66.38 123 GLY A C 1
ATOM 979 O O . GLY A 1 123 ? -8.458 13.203 11.879 1.00 66.38 123 GLY A O 1
ATOM 980 N N . THR A 1 124 ? -6.272 13.717 11.826 1.00 54.03 124 THR A N 1
ATOM 981 C CA . THR A 1 124 ? -6.264 14.312 13.165 1.00 54.03 124 THR A CA 1
ATOM 982 C C . THR A 1 124 ? -6.968 15.644 13.003 1.00 54.03 124 THR A C 1
ATOM 984 O O . THR A 1 124 ? -6.478 16.502 12.270 1.00 54.03 124 THR A O 1
ATOM 987 N N . GLU A 1 125 ? -8.151 15.786 13.584 1.00 50.16 125 GLU A N 1
ATOM 988 C CA . GLU A 1 125 ? -8.825 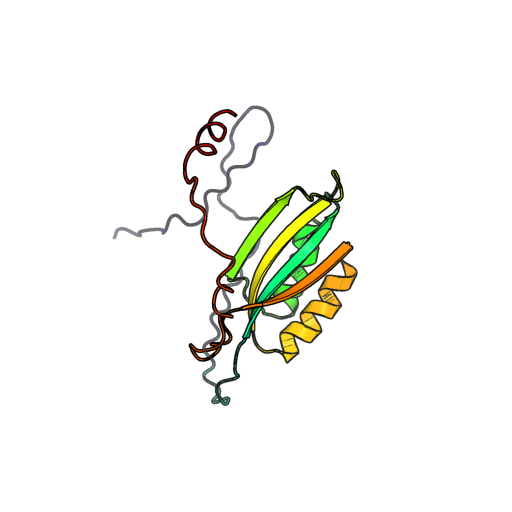17.072 13.632 1.00 50.16 125 GLU A CA 1
ATOM 989 C C . GLU A 1 125 ? -7.940 18.008 14.456 1.00 50.16 125 GLU A C 1
ATOM 991 O O . GLU A 1 125 ? -7.991 18.046 15.683 1.00 50.16 125 GLU A O 1
ATOM 996 N N . GLU A 1 126 ? -7.050 18.721 13.768 1.00 46.19 126 GLU A N 1
ATOM 997 C CA . GLU A 1 126 ? -6.559 19.995 14.242 1.00 46.19 126 GLU A CA 1
ATOM 998 C C . GLU A 1 126 ? -7.810 20.853 14.380 1.00 46.19 126 GLU A C 1
ATOM 1000 O O . GLU A 1 126 ? -8.438 21.244 13.396 1.00 46.19 126 GLU A O 1
ATOM 1005 N N . SER A 1 127 ? -8.220 21.060 15.630 1.00 44.19 127 SER A N 1
ATOM 1006 C CA . SER A 1 127 ? -9.112 22.138 16.026 1.00 44.19 127 SER A CA 1
ATOM 1007 C C . SER A 1 127 ? -8.846 23.356 15.143 1.00 44.19 127 SER A C 1
ATOM 1009 O O . SER A 1 127 ? -7.712 23.816 15.102 1.00 44.19 127 SER A O 1
ATOM 1011 N N . GLU A 1 128 ? -9.896 23.812 14.459 1.00 46.22 128 GLU A N 1
ATOM 1012 C CA . GLU A 1 128 ? -10.083 24.883 13.459 1.00 46.22 128 GLU A CA 1
ATOM 1013 C C . GLU A 1 128 ? -9.257 26.203 13.552 1.00 46.22 128 GLU A C 1
ATOM 1015 O O . GLU A 1 128 ? -9.705 27.235 13.065 1.00 46.22 128 GLU A O 1
ATOM 1020 N N . ASN A 1 129 ? -8.061 26.256 14.145 1.00 48.59 129 ASN A N 1
ATOM 1021 C CA . ASN A 1 129 ? -7.382 27.506 14.509 1.00 48.59 129 ASN A CA 1
ATOM 1022 C C . ASN A 1 129 ? -5.868 27.571 14.237 1.00 48.59 129 ASN A C 1
ATOM 1024 O O . ASN A 1 129 ? -5.233 28.463 14.789 1.00 48.59 129 ASN A O 1
ATOM 1028 N N . ASP A 1 130 ? -5.274 26.717 13.395 1.00 46.47 130 ASP A N 1
ATOM 1029 C CA . ASP A 1 130 ? -3.826 26.839 13.112 1.00 46.47 130 ASP A CA 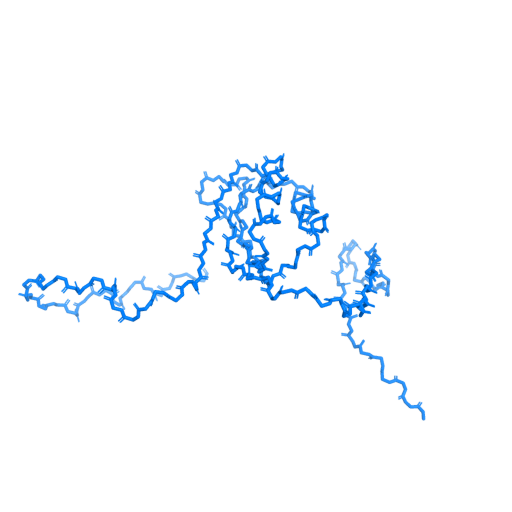1
ATOM 1030 C C . ASP A 1 130 ? -3.419 26.660 11.640 1.00 46.47 130 ASP A C 1
ATOM 1032 O O . ASP A 1 130 ? -2.294 26.282 11.319 1.00 46.47 130 ASP A O 1
ATOM 1036 N N . PHE A 1 131 ? -4.297 27.037 10.701 1.00 46.41 131 PHE A N 1
ATOM 1037 C CA . PHE A 1 131 ? -3.784 27.498 9.408 1.00 46.41 131 PHE A CA 1
ATOM 1038 C C . PHE A 1 131 ? -3.030 28.810 9.666 1.00 46.41 131 PHE A C 1
ATOM 1040 O O . PHE A 1 131 ? -3.679 29.787 10.059 1.00 46.41 131 PHE A O 1
ATOM 1047 N N . PRO A 1 132 ? -1.699 28.891 9.455 1.00 51.38 132 PRO A N 1
ATOM 1048 C CA . PRO A 1 132 ? -1.016 30.164 9.584 1.00 51.38 132 PRO A CA 1
ATOM 1049 C C . PRO A 1 132 ? -1.668 31.128 8.598 1.00 51.38 132 PRO A C 1
ATOM 1051 O O . PRO A 1 132 ? -1.780 30.836 7.403 1.00 51.38 132 PRO A O 1
ATOM 1054 N N . LEU A 1 133 ? -2.139 32.263 9.117 1.00 47.41 133 LEU A N 1
ATOM 1055 C CA . LEU A 1 133 ? -2.692 33.330 8.297 1.00 47.41 133 LEU A CA 1
ATOM 1056 C C . LEU A 1 133 ? -1.705 33.611 7.156 1.00 47.41 133 LEU A C 1
ATOM 1058 O O . LEU A 1 133 ? -0.501 33.700 7.426 1.00 47.41 133 LEU A O 1
ATOM 1062 N N . PRO A 1 134 ? -2.170 33.757 5.900 1.00 49.25 134 PRO A N 1
ATOM 1063 C CA . PRO A 1 134 ? -1.298 34.221 4.838 1.00 49.25 134 PRO A CA 1
ATOM 1064 C C . PRO A 1 134 ? -0.668 35.521 5.327 1.00 49.25 134 PRO A C 1
ATOM 1066 O O . PRO A 1 134 ? -1.368 36.493 5.626 1.00 49.25 134 PRO A O 1
ATOM 1069 N N . THR A 1 135 ? 0.654 35.516 5.488 1.00 54.22 135 THR A N 1
ATOM 1070 C CA . THR A 1 135 ? 1.383 36.733 5.812 1.00 54.22 135 THR A CA 1
ATOM 1071 C C . THR A 1 135 ? 1.029 37.746 4.727 1.00 54.22 135 THR A C 1
ATOM 1073 O O . THR A 1 135 ? 1.127 37.414 3.540 1.00 54.22 135 THR A O 1
ATOM 1076 N N . PRO A 1 136 ? 0.555 38.956 5.078 1.00 50.94 136 PRO A N 1
ATOM 1077 C CA . PRO A 1 136 ? 0.250 39.965 4.082 1.00 50.94 136 PRO A CA 1
ATOM 1078 C C . PRO A 1 136 ? 1.577 40.456 3.501 1.00 50.94 136 PRO A C 1
ATOM 1080 O O . PRO A 1 136 ? 2.155 41.441 3.952 1.00 50.94 136 PRO A O 1
ATOM 1083 N N . LEU A 1 137 ? 2.098 39.739 2.507 1.00 45.72 137 LEU A N 1
ATOM 1084 C CA . LEU A 1 137 ? 3.082 40.290 1.598 1.00 45.72 137 LEU A CA 1
ATOM 1085 C C . LEU A 1 137 ? 2.355 41.354 0.785 1.00 45.72 137 LEU A C 1
ATOM 1087 O O . LEU A 1 137 ? 1.353 41.079 0.125 1.00 45.72 137 LEU A O 1
ATOM 1091 N N . SER A 1 138 ? 2.841 42.583 0.936 1.00 41.88 138 SER A N 1
ATOM 1092 C CA . SER A 1 138 ? 2.388 43.800 0.280 1.00 41.88 138 SER A CA 1
ATOM 1093 C C . SER A 1 138 ? 1.778 43.563 -1.097 1.00 41.88 138 SER A C 1
ATOM 1095 O O . SER A 1 138 ? 2.367 42.920 -1.965 1.00 41.88 138 SER A O 1
ATOM 1097 N N . ALA A 1 139 ? 0.612 44.168 -1.295 1.00 45.44 139 ALA A N 1
ATOM 1098 C CA . ALA A 1 139 ? -0.041 44.293 -2.579 1.00 45.44 139 ALA A CA 1
ATOM 1099 C C . ALA A 1 139 ? 0.945 44.677 -3.699 1.00 45.44 139 ALA A C 1
ATOM 1101 O O . ALA A 1 139 ? 1.552 45.744 -3.672 1.00 45.44 139 ALA A O 1
ATOM 1102 N N . THR A 1 140 ? 1.006 43.855 -4.743 1.00 42.78 140 THR A N 1
ATOM 1103 C CA . THR A 1 140 ? 0.685 44.341 -6.086 1.00 42.78 140 THR A CA 1
ATOM 1104 C C . THR A 1 140 ? 0.139 43.197 -6.929 1.00 42.78 140 THR A C 1
ATOM 1106 O O . THR A 1 140 ? 0.672 42.090 -6.973 1.00 42.78 140 THR A O 1
ATOM 1109 N N . ALA A 1 141 ? -1.001 43.475 -7.543 1.00 45.47 141 ALA A N 1
ATOM 1110 C CA . ALA A 1 141 ? -1.727 42.582 -8.411 1.00 45.47 141 ALA A CA 1
ATOM 1111 C C . ALA A 1 141 ? -1.004 42.419 -9.753 1.00 45.47 141 ALA A C 1
ATOM 1113 O O . ALA A 1 141 ? -0.599 43.399 -10.371 1.00 45.47 141 ALA A O 1
ATOM 1114 N N . SER A 1 142 ? -0.960 41.188 -10.257 1.00 40.59 142 SER A N 1
ATOM 1115 C CA . SER A 1 142 ? -1.167 40.935 -11.685 1.00 40.59 142 SER A CA 1
ATOM 1116 C C . SER A 1 142 ? -1.607 39.485 -11.888 1.00 40.59 142 SER A C 1
ATOM 1118 O O . SER A 1 142 ? -0.817 38.597 -12.199 1.00 40.59 142 SER A O 1
ATOM 1120 N N . PHE A 1 143 ? -2.901 39.231 -11.695 1.00 50.12 143 PHE A N 1
ATOM 1121 C CA . PHE A 1 143 ? -3.556 37.976 -12.079 1.00 50.12 143 PHE A CA 1
ATOM 1122 C C . PHE A 1 143 ? -3.839 37.980 -13.588 1.00 50.12 143 PHE A C 1
ATOM 1124 O O . PHE A 1 143 ? -4.984 38.005 -14.029 1.00 50.12 143 PHE A O 1
ATOM 1131 N N . GLY A 1 144 ? -2.778 38.030 -14.395 1.00 48.75 144 GLY A N 1
ATOM 1132 C CA . GLY A 1 144 ? -2.897 38.264 -15.831 1.00 48.75 144 GLY A CA 1
ATOM 1133 C C . GLY A 1 144 ? -1.700 37.781 -16.636 1.00 48.75 144 GLY A C 1
ATOM 1134 O O . GLY A 1 144 ? -1.131 38.569 -17.379 1.00 48.75 144 GLY A O 1
ATOM 1135 N N . LYS A 1 145 ? -1.296 36.515 -16.461 1.00 50.00 145 LYS A N 1
ATOM 1136 C CA . LYS A 1 145 ? -0.548 35.672 -17.426 1.00 50.00 145 LYS A CA 1
ATOM 1137 C C . LYS A 1 145 ? -0.034 34.430 -16.699 1.00 50.00 145 LYS A C 1
ATOM 1139 O O . LYS A 1 145 ? 1.093 34.431 -16.241 1.00 50.00 145 LYS A O 1
ATOM 1144 N N . LEU A 1 146 ? -0.846 33.381 -16.587 1.00 43.84 146 LEU A N 1
ATOM 1145 C CA . LEU A 1 146 ? -0.323 32.002 -16.510 1.00 43.84 146 LEU A CA 1
ATOM 1146 C C . LEU A 1 146 ? -1.358 30.917 -16.877 1.00 43.84 146 LEU A C 1
ATOM 1148 O O . LEU A 1 146 ? -0.997 29.752 -16.964 1.00 43.84 146 LEU A O 1
ATOM 1152 N N . LEU A 1 147 ? -2.600 31.271 -17.238 1.00 44.56 147 LEU A N 1
ATOM 1153 C CA . LEU A 1 147 ? -3.564 30.335 -17.847 1.00 44.56 147 LEU A CA 1
ATOM 1154 C C . LEU A 1 147 ? -3.330 30.090 -19.355 1.00 44.56 147 LEU A C 1
ATOM 1156 O O . LEU A 1 147 ? -4.275 29.852 -20.095 1.00 44.56 147 LEU A O 1
ATOM 1160 N N . SER A 1 148 ? -2.085 30.152 -19.836 1.00 45.88 148 SER A N 1
ATOM 1161 C CA . SER A 1 148 ? -1.778 29.941 -21.262 1.00 45.88 148 SER A CA 1
ATOM 1162 C C . SER A 1 148 ? -1.021 28.646 -21.569 1.00 45.88 148 SER A C 1
ATOM 1164 O O . SER A 1 148 ? -0.802 28.381 -22.745 1.00 45.88 148 SER A O 1
ATOM 1166 N N . LEU A 1 149 ? -0.600 27.842 -20.587 1.00 46.56 149 LEU A N 1
ATOM 1167 C CA . LEU A 1 149 ? 0.236 26.661 -20.873 1.00 46.56 149 LEU A CA 1
ATOM 1168 C C . LEU A 1 149 ? -0.190 25.389 -20.130 1.00 46.56 149 LEU A C 1
ATOM 1170 O O . LEU A 1 149 ? 0.644 24.546 -19.829 1.00 46.56 149 LEU A O 1
ATOM 1174 N N . LEU A 1 150 ? -1.489 25.215 -19.876 1.00 42.41 150 LEU A N 1
ATOM 1175 C CA . LEU A 1 150 ? -2.038 23.886 -19.586 1.00 42.41 150 LEU A CA 1
ATOM 1176 C C . LEU A 1 150 ? -3.171 23.559 -20.561 1.00 42.41 150 LEU A C 1
ATOM 1178 O O . LEU A 1 150 ? -4.340 23.428 -20.220 1.00 42.41 150 LEU A O 1
ATOM 1182 N N . ASN A 1 151 ? -2.784 23.483 -21.825 1.00 43.47 151 ASN A N 1
ATOM 1183 C CA . ASN A 1 151 ? -3.381 22.581 -22.794 1.00 43.47 151 ASN A CA 1
ATOM 1184 C C . ASN A 1 151 ? -2.226 22.105 -23.676 1.00 43.47 151 ASN A C 1
ATOM 1186 O O . ASN A 1 151 ? -1.329 22.901 -23.951 1.00 43.47 151 ASN A O 1
ATOM 1190 N N . VAL A 1 152 ? -2.289 20.850 -24.127 1.00 40.81 152 VAL A N 1
ATOM 1191 C CA . VAL A 1 152 ? -1.198 20.040 -24.711 1.00 40.81 152 VAL A CA 1
ATOM 1192 C C . VAL A 1 152 ? -0.401 19.356 -23.585 1.00 40.81 152 VAL A C 1
ATOM 1194 O O . VAL A 1 152 ? 0.313 20.004 -22.835 1.00 40.81 152 VAL A O 1
ATOM 1197 N N . PHE A 1 153 ? -0.582 18.064 -23.322 1.00 38.22 153 PHE A N 1
ATOM 1198 C CA . PHE A 1 153 ? -0.401 16.962 -24.267 1.00 38.22 153 PHE A CA 1
ATOM 1199 C C . PHE A 1 153 ? -1.514 15.902 -24.200 1.00 38.22 153 PHE A C 1
ATOM 1201 O O . PHE A 1 153 ? -1.965 15.522 -23.120 1.00 38.22 153 PHE A O 1
ATOM 1208 N N . ILE A 1 154 ? -1.916 15.457 -25.397 1.00 48.66 154 ILE A N 1
ATOM 1209 C CA . ILE A 1 154 ? -2.421 14.105 -25.691 1.00 48.66 154 ILE A CA 1
ATOM 1210 C C . ILE A 1 154 ? -1.236 13.142 -25.600 1.00 48.66 154 ILE A C 1
ATOM 1212 O O . ILE A 1 154 ? -0.138 13.566 -26.035 1.00 48.66 154 ILE A O 1
#

InterPro domains:
  IPR001273 Aromatic amino acid hydroxylase [PTHR11473] (30-125)
  IPR002912 ACT domain [PF01842] (49-106)
  IPR002912 ACT domain [PS51671] (49-126)
  IPR045865 ACT-like domain [SSF55021] (38-118)

Secondary structure (DSSP, 8-state):
-------------EETTEE---S--SS------------------EEEEEEEEEES-TTHHHHHHHHHHHTTPPEEEEEEEE-SS-TTEEEEEEEEEE-HHHHHHHHHHHTTT-SEEEEEE------S--SPPPP---------SSTTS-----

Nearest PDB structures (foldseek):
  6vh5-assembly1_C  TM=8.215E-01  e=1.733E-05  Brucella abortus 2308
  7qri-assembly1_B  TM=7.623E-01  e=5.336E-06  Homo sapiens
  2wve-assembly1_A  TM=7.791E-01  e=1.439E-05  Helicobacter pylori 26695
  7am0-assembly2_C  TM=7.729E-01  e=1.439E-05  Komagataeibacter europaeus
  7alz-assembly1_B  TM=7.025E-01  e=1.352E-05  Komagataeibacter europaeus

Radius of gyration: 22.97 Å; Cα contacts (8 Å, |Δi|>4): 156; chains: 1; bounding box: 52×64×55 Å

Mean predicted aligned error: 17.55 Å

Solvent-accessible surface area (backbone atoms only — not comparable to full-atom values): 10404 Å² total; per-residue (Å²): 138,82,84,84,75,79,92,77,77,90,70,86,60,84,65,84,97,51,88,59,90,67,96,71,71,93,67,85,79,78,83,78,83,74,91,70,93,66,95,64,76,86,72,74,60,44,45,33,39,37,38,34,30,34,61,79,48,93,61,43,68,57,61,45,50,44,36,36,57,78,68,71,52,61,74,78,43,77,46,82,41,82,31,91,89,38,92,64,29,34,32,34,44,35,33,34,62,42,43,67,72,58,52,56,55,38,52,61,53,35,62,76,67,38,79,46,77,50,80,44,77,56,84,74,79,71,71,97,76,74,78,76,72,80,75,85,72,76,91,76,90,76,99,79,85,73,94,81,74,86,72,86,82,132

pLDDT: mean 71.39, std 24.04, range [36.38, 97.81]

Organism: Diabrotica balteata (NCBI:txid107213)